Protein AF-A0A2V2RB01-F1 (afdb_monomer_lite)

Structure (mmCIF, N/CA/C/O backbone):
data_AF-A0A2V2RB01-F1
#
_entry.id   AF-A0A2V2RB01-F1
#
loop_
_atom_site.group_PDB
_atom_site.id
_atom_site.type_symbol
_atom_site.label_atom_id
_atom_site.label_alt_id
_atom_site.label_comp_id
_atom_site.label_asym_id
_atom_site.label_entity_id
_atom_site.label_seq_id
_atom_site.pdbx_PDB_ins_code
_atom_site.Cartn_x
_atom_site.Cartn_y
_atom_site.Cartn_z
_atom_site.occupancy
_atom_site.B_iso_or_equiv
_atom_site.auth_seq_id
_atom_site.auth_comp_id
_atom_site.auth_asym_id
_atom_site.auth_atom_id
_atom_site.pdbx_PDB_model_num
ATOM 1 N N . MET A 1 1 ? 71.328 -0.798 -70.599 1.00 38.44 1 MET A N 1
ATOM 2 C CA . MET A 1 1 ? 71.221 0.648 -70.890 1.00 38.44 1 MET A CA 1
ATOM 3 C C . MET A 1 1 ? 69.860 0.944 -71.517 1.00 38.44 1 MET A C 1
ATOM 5 O O . MET A 1 1 ? 69.761 0.993 -72.730 1.00 38.44 1 MET A O 1
ATOM 9 N N . VAL A 1 2 ? 68.801 1.084 -70.711 1.00 37.53 2 VAL A N 1
ATOM 10 C CA . VAL A 1 2 ? 67.453 1.498 -71.175 1.00 37.53 2 VAL A CA 1
ATOM 11 C C . VAL A 1 2 ? 66.860 2.476 -70.148 1.00 37.53 2 VAL A C 1
ATOM 13 O O . VAL A 1 2 ? 65.748 2.309 -69.672 1.00 37.53 2 VAL A O 1
ATOM 16 N N . ILE A 1 3 ? 67.670 3.444 -69.697 1.00 42.31 3 ILE A N 1
ATOM 17 C CA . ILE A 1 3 ? 67.268 4.436 -68.677 1.00 42.31 3 ILE A CA 1
ATOM 18 C C . ILE A 1 3 ? 67.399 5.893 -69.167 1.00 42.31 3 ILE A C 1
ATOM 20 O O . ILE A 1 3 ? 66.893 6.796 -68.518 1.00 42.31 3 ILE A O 1
ATOM 24 N N . LEU A 1 4 ? 67.959 6.171 -70.347 1.00 45.88 4 LEU A N 1
ATOM 25 C CA . LEU A 1 4 ? 68.063 7.545 -70.863 1.00 45.88 4 LEU A CA 1
ATOM 26 C C . LEU A 1 4 ? 67.448 7.640 -72.262 1.00 45.88 4 LEU A C 1
ATOM 28 O O . LEU A 1 4 ? 68.153 7.473 -73.249 1.00 45.88 4 LEU A O 1
ATOM 32 N N . ALA A 1 5 ? 66.139 7.870 -72.364 1.00 46.09 5 ALA A N 1
ATOM 33 C CA . ALA A 1 5 ? 65.540 8.269 -73.646 1.00 46.09 5 ALA A CA 1
ATOM 34 C C . ALA A 1 5 ? 64.261 9.117 -73.548 1.00 46.09 5 ALA A C 1
ATOM 36 O O . ALA A 1 5 ? 63.712 9.471 -74.582 1.00 46.09 5 ALA A O 1
ATOM 37 N N . LEU A 1 6 ? 63.753 9.456 -72.357 1.00 48.12 6 LEU A N 1
ATOM 38 C CA . LEU A 1 6 ? 62.469 10.171 -72.242 1.00 48.12 6 LEU A CA 1
ATOM 39 C C . LEU A 1 6 ? 62.521 11.343 -71.258 1.00 48.12 6 LEU A C 1
ATOM 41 O O . LEU A 1 6 ? 61.549 11.643 -70.574 1.00 48.12 6 LEU A O 1
ATOM 45 N N . ALA A 1 7 ? 63.663 12.022 -71.207 1.00 47.72 7 ALA A N 1
ATOM 46 C CA . ALA A 1 7 ? 63.773 13.354 -70.632 1.00 47.72 7 ALA A CA 1
ATOM 47 C C . ALA A 1 7 ? 64.129 14.317 -71.766 1.00 47.72 7 ALA A C 1
ATOM 49 O O . ALA A 1 7 ? 65.295 14.627 -71.938 1.00 47.72 7 ALA A O 1
ATOM 50 N N . GLU A 1 8 ? 63.133 14.664 -72.587 1.00 49.34 8 GLU A N 1
ATOM 51 C CA . GLU A 1 8 ? 63.041 15.906 -73.379 1.00 49.34 8 GLU A CA 1
ATOM 52 C C . GLU A 1 8 ? 61.780 15.856 -74.266 1.00 49.34 8 GLU A C 1
ATOM 54 O O . GLU A 1 8 ? 61.832 15.863 -75.491 1.00 49.34 8 GLU A O 1
ATOM 59 N N . SER A 1 9 ? 60.594 15.796 -73.652 1.00 45.91 9 SER A N 1
ATOM 60 C CA . SER A 1 9 ? 59.396 16.304 -74.325 1.00 45.91 9 SER A CA 1
ATOM 61 C C . SER A 1 9 ? 59.301 17.785 -73.987 1.00 45.91 9 SER A C 1
ATOM 63 O O . SER A 1 9 ? 58.790 18.168 -72.931 1.00 45.91 9 SER A O 1
ATOM 65 N N . SER A 1 10 ? 59.881 18.598 -74.867 1.00 43.78 10 SER A N 1
ATOM 66 C CA . SER A 1 10 ? 59.657 20.035 -74.942 1.00 43.78 10 SER A CA 1
ATOM 67 C C . SER A 1 10 ? 58.170 20.325 -74.742 1.00 43.78 10 SER A C 1
ATOM 69 O O . SER A 1 10 ? 57.308 19.717 -75.377 1.00 43.78 10 SER A O 1
ATOM 71 N N . ILE A 1 11 ? 57.860 21.224 -73.808 1.00 61.25 11 ILE A N 1
ATOM 72 C CA . ILE A 1 11 ? 56.493 21.678 -73.553 1.00 61.25 11 ILE A CA 1
ATOM 73 C C . ILE A 1 11 ? 56.053 22.466 -74.790 1.00 61.25 11 ILE A C 1
ATOM 75 O O . ILE A 1 11 ? 56.275 23.669 -74.912 1.00 61.25 11 ILE A O 1
ATOM 79 N N . GLN A 1 12 ? 55.485 21.747 -75.751 1.00 54.12 12 GLN A N 1
ATOM 80 C CA . GLN A 1 12 ? 54.857 22.290 -76.938 1.00 54.12 12 GLN A CA 1
ATOM 81 C C . GLN A 1 12 ? 53.440 22.711 -76.550 1.00 54.12 12 GLN A C 1
ATOM 83 O O . GLN A 1 12 ? 52.511 21.910 -76.509 1.00 54.12 12 GLN A O 1
ATOM 88 N N . LEU A 1 13 ? 53.293 23.999 -76.229 1.00 54.94 13 LEU A N 1
ATOM 89 C CA . LEU A 1 13 ? 52.012 24.686 -76.042 1.00 54.94 13 LEU A CA 1
ATOM 90 C C . LEU A 1 13 ? 51.319 24.905 -77.408 1.00 54.94 13 LEU A C 1
ATOM 92 O O . LEU A 1 13 ? 50.986 26.027 -77.780 1.00 54.94 13 LEU A O 1
ATOM 96 N N . VAL A 1 14 ? 51.146 23.843 -78.198 1.00 57.78 14 VAL A N 1
ATOM 97 C CA . VAL A 1 14 ? 50.373 23.890 -79.446 1.00 57.78 14 VAL A CA 1
ATOM 98 C C . VAL A 1 14 ? 49.025 23.228 -79.166 1.00 57.78 14 VAL A C 1
ATOM 100 O O . VAL A 1 14 ? 49.008 22.101 -78.663 1.00 57.78 14 VAL A O 1
ATOM 103 N N . PRO A 1 15 ? 47.889 23.903 -79.414 1.00 60.50 15 PRO A N 1
ATOM 104 C CA . PRO A 1 15 ? 46.581 23.315 -79.184 1.00 60.50 15 PRO A CA 1
ATOM 105 C C . PRO A 1 15 ? 46.269 22.295 -80.286 1.00 60.50 15 PRO A C 1
ATOM 107 O O . PRO A 1 15 ? 45.535 22.583 -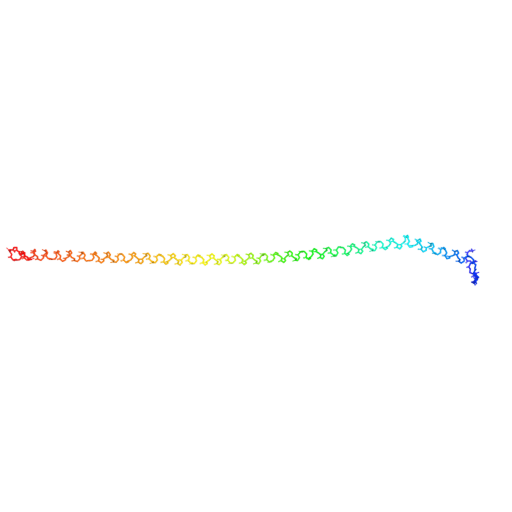81.225 1.00 60.50 15 PRO A O 1
ATOM 110 N N . ASP A 1 16 ? 46.846 21.100 -80.166 1.00 69.69 16 ASP A N 1
ATOM 111 C CA . ASP A 1 16 ? 46.530 19.943 -81.001 1.00 69.69 16 ASP A CA 1
ATOM 112 C C . ASP A 1 16 ? 45.335 19.166 -80.432 1.00 69.69 16 ASP A C 1
ATOM 114 O O . ASP A 1 16 ? 45.106 19.117 -79.219 1.00 69.69 16 ASP A O 1
ATOM 118 N N . GLY A 1 17 ? 44.573 18.502 -81.310 1.00 72.12 17 GLY A N 1
ATOM 119 C CA . GLY A 1 17 ? 43.388 17.700 -80.955 1.00 72.12 17 GLY A CA 1
ATOM 120 C C . GLY A 1 17 ? 43.656 16.561 -79.956 1.00 72.12 17 GLY A C 1
ATOM 121 O O . GLY A 1 17 ? 42.723 15.988 -79.391 1.00 72.12 17 GLY A O 1
ATOM 122 N N . THR A 1 18 ? 44.926 16.274 -79.672 1.00 78.88 18 THR A N 1
ATOM 123 C CA . THR A 1 18 ? 45.373 15.414 -78.574 1.00 78.88 18 THR A CA 1
ATOM 124 C C . THR A 1 18 ? 44.973 15.958 -77.204 1.00 78.88 18 THR A C 1
ATOM 126 O O . THR A 1 18 ? 44.668 15.152 -76.331 1.00 78.88 18 THR A O 1
ATOM 129 N N . LEU A 1 19 ? 44.893 17.277 -76.989 1.00 81.50 19 LEU A N 1
ATOM 130 C CA . LEU A 1 19 ? 44.379 17.853 -75.735 1.00 81.50 19 LEU A CA 1
ATOM 131 C C . LEU A 1 19 ? 42.930 17.436 -75.478 1.00 81.50 19 LEU A C 1
ATOM 133 O O . LEU A 1 19 ? 42.582 17.068 -74.358 1.00 81.50 19 LEU A O 1
ATOM 137 N N . LEU A 1 20 ? 42.103 17.437 -76.525 1.00 83.56 20 LEU A N 1
ATOM 138 C CA . LEU A 1 20 ? 40.706 17.024 -76.437 1.00 83.56 20 LEU A CA 1
ATOM 139 C C . LEU A 1 20 ? 40.602 15.522 -76.126 1.00 83.56 20 LEU A C 1
ATOM 141 O O . LEU A 1 20 ? 39.818 15.128 -75.265 1.00 83.56 20 LEU A O 1
ATOM 145 N N . LEU A 1 21 ? 41.464 14.697 -76.733 1.00 85.56 21 LEU A N 1
ATOM 146 C CA . LEU A 1 21 ? 41.585 13.272 -76.407 1.00 85.56 21 LEU A CA 1
ATOM 147 C C . LEU A 1 21 ? 42.016 13.036 -74.947 1.00 85.56 21 LEU A C 1
ATOM 149 O O . LEU A 1 21 ? 41.418 12.204 -74.266 1.00 85.56 21 LEU A O 1
ATOM 153 N N . HIS A 1 22 ? 43.006 13.779 -74.441 1.00 87.88 22 HIS A N 1
ATOM 154 C CA . HIS A 1 22 ? 43.427 13.695 -73.038 1.00 87.88 22 HIS A CA 1
ATOM 155 C C . HIS A 1 22 ? 42.299 14.114 -72.089 1.00 87.88 22 HIS A C 1
ATOM 157 O O . HIS A 1 22 ? 42.089 13.464 -71.067 1.00 87.88 22 HIS A O 1
ATOM 163 N N . PHE A 1 23 ? 41.528 15.147 -72.435 1.00 89.75 23 PHE A N 1
ATOM 164 C CA . PHE A 1 23 ? 40.385 15.592 -71.636 1.00 89.75 23 PHE A CA 1
ATOM 165 C C . PHE A 1 23 ? 39.300 14.515 -71.542 1.00 89.75 23 PHE A C 1
ATOM 167 O O . PHE A 1 23 ? 38.796 14.229 -70.456 1.00 89.75 23 PHE A O 1
ATOM 174 N N . VAL A 1 24 ? 38.982 13.870 -72.669 1.00 93.12 24 VAL A N 1
ATOM 175 C CA . VAL A 1 24 ? 38.039 12.745 -72.712 1.00 93.12 24 VAL A CA 1
ATOM 176 C C . VAL A 1 24 ? 38.565 11.569 -71.889 1.00 93.12 24 VAL A C 1
ATOM 178 O O . VAL A 1 24 ? 37.812 10.998 -71.104 1.00 93.12 24 VAL A O 1
ATOM 181 N N . LEU A 1 25 ? 39.853 11.235 -71.998 1.00 91.25 25 LEU A N 1
ATOM 182 C CA . LEU A 1 25 ? 40.469 10.159 -71.217 1.00 91.25 25 LEU A CA 1
ATOM 183 C C . LEU A 1 25 ? 40.400 10.431 -69.706 1.00 91.25 25 LEU A C 1
ATOM 185 O O . LEU A 1 25 ? 40.028 9.543 -68.939 1.00 91.25 25 LEU A O 1
ATOM 189 N N . VAL A 1 26 ? 40.713 11.656 -69.275 1.00 93.50 26 VAL A N 1
ATOM 190 C CA . VAL A 1 26 ? 40.600 12.068 -67.868 1.00 93.50 26 VAL A CA 1
ATOM 191 C C . VAL A 1 26 ? 39.148 11.993 -67.403 1.00 93.50 26 VAL A C 1
ATOM 193 O O . VAL A 1 26 ? 38.890 11.457 -66.329 1.00 93.50 26 VAL A O 1
ATOM 196 N N . LEU A 1 27 ? 38.191 12.458 -68.211 1.00 94.81 27 LEU A N 1
ATOM 197 C CA . LEU A 1 27 ? 36.769 12.389 -67.872 1.00 94.81 27 LEU A CA 1
ATOM 198 C C . LEU A 1 27 ? 36.302 10.938 -67.697 1.00 94.81 27 LEU A C 1
ATOM 200 O O . LEU A 1 27 ? 35.655 10.615 -66.701 1.00 94.81 27 LEU A O 1
ATOM 204 N N . VAL A 1 28 ? 36.677 10.048 -68.621 1.00 94.94 28 VAL A N 1
ATOM 205 C CA . VAL A 1 28 ? 36.386 8.611 -68.522 1.00 94.94 28 VAL A CA 1
ATOM 206 C C . VAL A 1 28 ? 37.016 8.026 -67.259 1.00 94.94 28 VAL A C 1
ATOM 208 O O . VAL A 1 28 ? 36.339 7.318 -66.517 1.00 94.94 28 VAL A O 1
ATOM 211 N N . MET A 1 29 ? 38.271 8.362 -66.954 1.00 94.00 29 MET A N 1
ATOM 212 C CA . MET A 1 29 ? 38.944 7.886 -65.746 1.00 94.00 29 MET A CA 1
ATOM 213 C C . MET A 1 29 ? 38.257 8.372 -64.464 1.00 94.00 29 MET A C 1
ATOM 215 O O . MET A 1 29 ? 38.058 7.579 -63.547 1.00 94.00 29 MET A O 1
ATOM 219 N N . VAL A 1 30 ? 37.826 9.635 -64.406 1.00 93.06 30 VAL A N 1
ATOM 220 C CA . VAL A 1 30 ? 37.058 10.176 -63.273 1.00 93.06 30 VAL A CA 1
ATOM 221 C C . VAL A 1 30 ? 35.739 9.424 -63.102 1.00 93.06 30 VAL A C 1
ATOM 223 O O . VAL A 1 30 ? 35.396 9.048 -61.983 1.00 93.06 30 VAL A O 1
ATOM 226 N N . VAL A 1 31 ? 35.017 9.143 -64.191 1.00 93.31 31 VAL A N 1
ATOM 227 C CA . VAL A 1 31 ? 33.760 8.377 -64.144 1.00 93.31 31 VAL A CA 1
ATOM 228 C C . VAL A 1 31 ? 33.998 6.941 -63.668 1.00 93.31 31 VAL A C 1
ATOM 230 O O . VAL A 1 31 ? 33.253 6.439 -62.820 1.00 93.31 31 VAL A O 1
ATOM 233 N N . VAL A 1 32 ? 35.053 6.286 -64.156 1.00 94.19 32 VAL A N 1
ATOM 234 C CA . VAL A 1 32 ? 35.432 4.930 -63.734 1.00 94.19 32 VAL A CA 1
ATOM 235 C C . VAL A 1 32 ? 35.803 4.911 -62.251 1.00 94.19 32 VAL A C 1
ATOM 237 O O . VAL A 1 32 ? 35.259 4.108 -61.503 1.00 94.19 32 VAL A O 1
ATOM 240 N N . VAL A 1 33 ? 36.650 5.826 -61.776 1.00 92.50 33 VAL A N 1
ATOM 241 C CA . VAL A 1 33 ? 37.031 5.897 -60.354 1.00 92.50 33 VAL A CA 1
ATOM 242 C C . VAL A 1 33 ? 35.830 6.233 -59.468 1.00 92.50 33 VAL A C 1
ATOM 244 O O . VAL A 1 33 ? 35.651 5.630 -58.409 1.00 92.50 33 VAL A O 1
ATOM 247 N N . ASN A 1 34 ? 34.970 7.156 -59.895 1.00 91.44 34 ASN A N 1
ATOM 248 C CA . ASN A 1 34 ? 33.782 7.523 -59.135 1.00 91.44 34 ASN A CA 1
ATOM 249 C C . ASN A 1 34 ? 32.807 6.343 -58.986 1.00 91.44 34 ASN A C 1
ATOM 251 O O . ASN A 1 34 ? 32.296 6.094 -57.893 1.00 91.44 34 ASN A O 1
ATOM 255 N N . SER A 1 35 ? 32.585 5.590 -60.066 1.00 88.81 35 SER A N 1
ATOM 256 C CA . SER A 1 35 ? 31.678 4.436 -60.061 1.00 88.81 35 SER A CA 1
ATOM 257 C C . SER A 1 35 ? 32.264 3.205 -59.360 1.00 88.81 35 SER A C 1
ATOM 259 O O . SER A 1 35 ? 31.546 2.541 -58.614 1.00 88.81 35 SER A O 1
ATOM 261 N N . VAL A 1 36 ? 33.555 2.916 -59.548 1.00 92.44 36 VAL A N 1
ATOM 262 C CA . VAL A 1 36 ? 34.210 1.708 -59.018 1.00 92.44 36 VAL A CA 1
ATOM 263 C C . VAL A 1 36 ? 34.687 1.883 -57.576 1.00 92.44 36 VAL A C 1
ATOM 265 O O . VAL A 1 36 ? 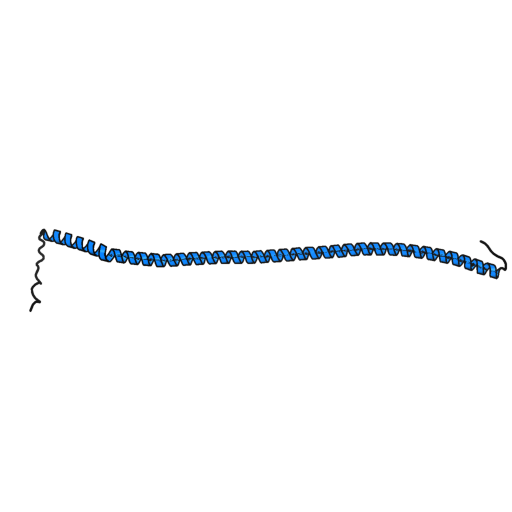34.656 0.920 -56.814 1.00 92.44 36 VAL A O 1
ATOM 268 N N . LEU A 1 37 ? 35.115 3.085 -57.172 1.00 91.25 37 LEU A N 1
ATOM 269 C CA . LEU A 1 37 ? 35.753 3.304 -55.869 1.00 91.25 37 LEU A CA 1
ATOM 270 C C . LEU A 1 37 ? 34.919 4.188 -54.934 1.00 91.25 37 LEU A C 1
ATOM 272 O O . LEU A 1 37 ? 34.590 3.766 -53.825 1.00 91.25 37 LEU A O 1
ATOM 276 N N . LEU A 1 38 ? 34.544 5.396 -55.369 1.00 90.62 38 LEU A N 1
ATOM 277 C CA . LEU A 1 38 ? 33.884 6.372 -54.486 1.00 90.62 38 LEU A CA 1
ATOM 278 C C . LEU A 1 38 ? 32.464 5.942 -54.093 1.00 90.62 38 LEU A C 1
ATOM 280 O O . LEU A 1 38 ? 32.087 6.050 -52.925 1.00 90.62 38 LEU A O 1
ATOM 284 N N . GLY A 1 39 ? 31.693 5.402 -55.040 1.00 90.19 39 GLY A N 1
ATOM 285 C CA . GLY A 1 39 ? 30.349 4.879 -54.783 1.00 90.19 39 GLY A CA 1
ATOM 286 C C . GLY A 1 39 ? 30.324 3.779 -53.709 1.00 90.19 39 GLY A C 1
ATOM 287 O O . GLY A 1 39 ? 29.627 3.936 -52.699 1.00 90.19 39 GLY A O 1
ATOM 288 N N . PRO A 1 40 ? 31.092 2.681 -53.869 1.00 89.88 40 PRO A N 1
ATOM 289 C CA . PRO A 1 40 ? 31.149 1.608 -52.876 1.00 89.88 40 PRO A CA 1
ATOM 290 C C . PRO A 1 40 ? 31.650 2.062 -51.502 1.00 89.88 40 PRO A C 1
ATOM 292 O O . PRO A 1 40 ? 31.073 1.663 -50.490 1.00 89.88 40 PRO A O 1
ATOM 295 N N . ILE A 1 41 ? 32.665 2.932 -51.447 1.00 91.44 41 ILE A N 1
ATOM 296 C CA . ILE A 1 41 ? 33.187 3.472 -50.182 1.00 91.44 41 ILE A CA 1
ATOM 297 C C . ILE A 1 41 ? 32.103 4.271 -49.454 1.00 91.44 41 ILE A C 1
ATOM 299 O O . ILE A 1 41 ? 31.802 3.974 -48.298 1.00 91.44 41 ILE A O 1
ATOM 303 N N . ASN A 1 42 ? 31.444 5.214 -50.132 1.00 90.25 42 ASN A N 1
ATOM 304 C CA . ASN A 1 42 ? 30.377 6.009 -49.522 1.00 90.25 42 ASN A CA 1
ATOM 305 C C . ASN A 1 42 ? 29.212 5.142 -49.035 1.00 90.25 42 ASN A C 1
ATOM 307 O O . ASN A 1 42 ? 28.660 5.400 -47.967 1.00 90.25 42 ASN A O 1
ATOM 311 N N . ARG A 1 43 ? 28.870 4.075 -49.768 1.00 90.69 43 ARG A N 1
ATOM 312 C CA . ARG A 1 43 ? 27.840 3.120 -49.341 1.00 90.69 43 ARG A CA 1
ATOM 313 C C . ARG A 1 43 ? 28.229 2.392 -48.052 1.00 90.69 43 ARG A C 1
ATOM 315 O O . ARG A 1 43 ? 27.383 2.236 -47.177 1.00 90.69 43 ARG A O 1
ATOM 322 N N . ILE A 1 44 ? 29.487 1.973 -47.909 1.00 89.94 44 ILE A N 1
ATOM 323 C CA . ILE A 1 44 ? 29.981 1.316 -46.688 1.00 89.94 44 ILE A CA 1
ATOM 324 C C . ILE A 1 44 ? 30.005 2.298 -45.511 1.00 89.94 44 ILE A C 1
ATOM 326 O O . ILE A 1 44 ? 29.594 1.927 -44.412 1.00 89.94 44 ILE A O 1
ATOM 330 N N . LEU A 1 45 ? 30.445 3.544 -45.720 1.00 88.44 45 LEU A N 1
ATOM 331 C CA . LEU A 1 45 ? 30.400 4.567 -44.670 1.00 88.44 45 LEU A CA 1
ATOM 332 C C . LEU A 1 45 ? 28.961 4.870 -44.238 1.00 88.44 45 LEU A C 1
ATOM 334 O O . LEU A 1 45 ? 28.698 4.906 -43.040 1.00 88.44 45 LEU A O 1
ATOM 338 N N . ALA A 1 46 ? 28.029 5.018 -45.184 1.00 89.44 46 ALA A N 1
ATOM 339 C CA . ALA A 1 46 ? 26.617 5.247 -44.884 1.00 89.44 46 ALA A CA 1
ATOM 340 C C . ALA A 1 46 ? 25.985 4.066 -44.132 1.00 89.44 46 ALA A C 1
ATOM 342 O O . ALA A 1 46 ? 25.235 4.270 -43.181 1.00 89.44 46 ALA A O 1
ATOM 343 N N . GLU A 1 47 ? 26.315 2.828 -44.508 1.00 88.50 47 GLU A N 1
ATOM 344 C CA . GLU A 1 47 ? 25.838 1.630 -43.812 1.00 88.50 47 GLU A CA 1
ATOM 345 C C . GLU A 1 47 ? 26.406 1.539 -42.387 1.00 88.50 47 GLU A C 1
ATOM 347 O O . GLU A 1 47 ? 25.674 1.224 -41.450 1.00 88.50 47 GLU A O 1
ATOM 352 N N . ARG A 1 48 ? 27.694 1.857 -42.193 1.00 85.88 48 ARG A N 1
ATOM 353 C CA . ARG A 1 48 ? 28.312 1.912 -40.859 1.00 85.88 48 ARG A CA 1
ATOM 354 C C . ARG A 1 48 ? 27.675 2.993 -39.994 1.00 85.88 48 ARG A C 1
ATOM 356 O O . ARG A 1 48 ? 27.300 2.701 -38.865 1.00 85.88 48 ARG A O 1
ATOM 363 N N . ASP A 1 49 ? 27.513 4.199 -40.529 1.00 86.25 49 ASP A N 1
ATOM 364 C CA . ASP A 1 49 ? 26.886 5.316 -39.820 1.00 86.25 49 ASP A CA 1
ATOM 365 C C . ASP A 1 49 ? 25.434 4.988 -39.447 1.00 86.25 49 ASP A C 1
ATOM 367 O O . ASP A 1 49 ? 25.029 5.170 -38.301 1.00 86.25 49 ASP A O 1
ATOM 371 N N . ARG A 1 50 ? 24.674 4.383 -40.370 1.00 86.62 50 ARG A N 1
ATOM 372 C CA . ARG A 1 50 ? 23.310 3.904 -40.120 1.00 86.62 50 ARG A CA 1
ATOM 373 C C . ARG A 1 50 ? 23.261 2.832 -39.033 1.00 86.62 50 ARG A C 1
ATOM 375 O O . ARG A 1 50 ? 22.381 2.897 -38.181 1.00 86.62 50 ARG A O 1
ATOM 382 N N . ARG A 1 51 ? 24.174 1.855 -39.036 1.00 83.31 51 ARG A N 1
ATOM 383 C CA . ARG A 1 51 ? 24.229 0.813 -37.995 1.00 83.31 51 ARG A CA 1
ATOM 384 C C . ARG A 1 51 ? 24.582 1.403 -36.636 1.00 83.31 51 ARG A C 1
ATOM 386 O O . ARG A 1 51 ? 23.897 1.115 -35.665 1.00 83.31 51 ARG A O 1
ATOM 393 N N . THR A 1 52 ? 25.596 2.262 -36.565 1.00 84.56 52 THR A N 1
ATOM 394 C CA . THR A 1 52 ? 26.026 2.878 -35.304 1.00 84.56 52 THR A CA 1
ATOM 395 C C . THR A 1 52 ? 24.960 3.815 -34.739 1.00 84.56 52 THR A C 1
ATOM 397 O O . THR A 1 52 ? 24.606 3.690 -33.568 1.00 84.56 52 THR A O 1
ATOM 400 N N . LYS A 1 53 ? 24.399 4.712 -35.560 1.00 85.62 53 LYS A N 1
ATOM 401 C CA . LYS A 1 53 ? 23.320 5.617 -35.134 1.00 85.62 53 LYS A CA 1
ATOM 402 C C . LYS A 1 53 ? 22.030 4.866 -34.818 1.00 85.62 53 LYS A C 1
ATOM 404 O O . LYS A 1 53 ? 21.353 5.219 -33.860 1.00 85.62 53 LYS A O 1
ATOM 409 N N . GLY A 1 54 ? 21.710 3.823 -35.586 1.00 84.81 54 GLY A N 1
ATOM 410 C CA . GLY A 1 54 ? 20.551 2.965 -35.347 1.00 84.81 54 GLY A CA 1
ATOM 411 C C . GLY A 1 54 ? 20.635 2.262 -33.996 1.00 84.81 54 GLY A C 1
ATOM 412 O O . GLY A 1 54 ? 19.720 2.395 -33.193 1.00 84.81 54 GLY A O 1
ATOM 413 N N . SER A 1 55 ? 21.762 1.606 -33.701 1.00 82.38 55 SER A N 1
ATOM 414 C CA . SER A 1 55 ? 21.975 0.946 -32.408 1.00 82.38 55 SER A CA 1
ATOM 415 C C . SER A 1 55 ? 21.993 1.927 -31.237 1.00 82.38 55 SER A C 1
ATOM 417 O O . SER A 1 55 ? 21.481 1.600 -30.170 1.00 82.38 55 SER A O 1
ATOM 419 N N . LEU A 1 56 ? 22.545 3.132 -31.420 1.00 89.25 56 LEU A N 1
ATOM 420 C CA . LEU A 1 56 ? 22.512 4.162 -30.382 1.00 89.25 56 LEU A CA 1
ATOM 421 C C . LEU A 1 56 ? 21.080 4.645 -30.115 1.00 89.25 56 LEU A C 1
ATOM 423 O O . LEU A 1 56 ? 20.665 4.703 -28.963 1.00 89.25 56 LEU A O 1
ATOM 427 N N . SER A 1 57 ? 20.308 4.928 -31.168 1.00 90.50 57 SER A N 1
ATOM 428 C CA . SER A 1 57 ? 18.912 5.355 -31.033 1.00 90.50 57 SER A CA 1
ATOM 429 C C . SER A 1 57 ? 18.038 4.269 -30.401 1.00 90.50 57 SER A C 1
ATOM 431 O O . SER A 1 57 ? 17.219 4.565 -29.534 1.00 90.50 57 SER A O 1
ATOM 433 N N . GLU A 1 58 ? 18.235 3.006 -30.780 1.00 89.81 58 GLU A N 1
ATOM 434 C CA . GLU A 1 58 ? 17.531 1.870 -30.182 1.00 89.81 58 GLU A CA 1
ATOM 435 C C . GLU A 1 58 ? 17.882 1.714 -28.695 1.00 89.81 58 GLU A C 1
ATOM 437 O O . GLU A 1 58 ? 16.990 1.546 -27.862 1.00 89.81 58 GLU A O 1
ATOM 442 N N . ALA A 1 59 ? 19.161 1.860 -28.332 1.00 90.88 59 ALA A N 1
ATOM 443 C CA . ALA A 1 59 ? 19.594 1.843 -26.937 1.00 90.88 59 ALA A CA 1
ATOM 444 C C . ALA A 1 59 ? 18.974 2.996 -26.128 1.00 90.88 59 ALA A C 1
ATOM 446 O O . ALA A 1 59 ? 18.487 2.775 -25.019 1.00 90.88 59 ALA A O 1
ATOM 447 N N . GLU A 1 60 ? 18.930 4.210 -26.679 1.00 93.81 60 GLU A N 1
ATOM 448 C CA . GLU A 1 60 ? 18.290 5.363 -26.038 1.00 93.81 60 GLU A CA 1
ATOM 449 C C . GLU A 1 60 ? 16.786 5.144 -25.831 1.00 93.81 60 GLU A C 1
ATOM 451 O O . GLU A 1 60 ? 16.272 5.404 -24.739 1.00 93.81 60 GLU A O 1
ATOM 456 N N . GLN A 1 61 ? 16.081 4.613 -26.834 1.00 94.44 61 GLN A N 1
ATOM 457 C CA . GLN A 1 61 ? 14.657 4.278 -26.730 1.00 94.44 61 GLN A CA 1
ATOM 458 C C . GLN A 1 61 ? 14.402 3.188 -25.686 1.00 94.44 61 GLN A C 1
ATOM 460 O O . GLN A 1 61 ? 13.455 3.291 -24.897 1.00 94.44 61 GLN A O 1
ATOM 465 N N . LEU A 1 62 ? 15.260 2.167 -25.630 1.00 94.31 62 LEU A N 1
ATOM 466 C CA . LEU A 1 62 ? 15.162 1.098 -24.642 1.00 94.31 62 LEU A CA 1
ATOM 467 C C . LEU A 1 62 ? 15.398 1.636 -23.225 1.00 94.31 62 LEU A C 1
ATOM 469 O O . LEU A 1 62 ? 14.628 1.336 -22.313 1.00 94.31 62 LEU A O 1
ATOM 473 N N . MET A 1 63 ? 16.405 2.495 -23.040 1.00 94.69 63 MET A N 1
ATOM 474 C CA . MET A 1 63 ? 16.662 3.162 -21.760 1.00 94.69 63 MET A CA 1
ATOM 475 C C . MET A 1 63 ? 15.512 4.087 -21.351 1.00 94.69 63 MET A C 1
ATOM 477 O O . MET A 1 63 ? 15.139 4.112 -20.178 1.00 94.69 63 MET A O 1
ATOM 481 N N . ALA A 1 64 ? 14.933 4.841 -22.289 1.00 96.50 64 ALA A N 1
ATOM 482 C CA . ALA A 1 64 ? 13.776 5.691 -22.023 1.00 96.50 64 ALA A CA 1
ATOM 483 C C . ALA A 1 64 ? 12.562 4.859 -21.583 1.00 96.50 64 ALA A C 1
ATOM 485 O O . ALA A 1 64 ? 11.942 5.174 -20.566 1.00 96.50 64 ALA A O 1
ATOM 486 N N . SER A 1 65 ? 12.290 3.754 -22.280 1.00 94.81 65 SER A N 1
ATOM 487 C CA . SER A 1 65 ? 11.199 2.825 -21.963 1.00 94.81 65 SER A CA 1
ATOM 488 C C . SER A 1 65 ? 11.399 2.150 -20.604 1.00 94.81 65 SER A C 1
ATOM 490 O O . SER A 1 65 ? 10.470 2.081 -19.801 1.00 94.81 65 SER A O 1
ATOM 492 N N . ALA A 1 66 ? 12.626 1.724 -20.294 1.00 94.94 66 ALA A N 1
ATOM 493 C CA . ALA A 1 66 ? 12.970 1.158 -18.992 1.00 94.94 66 ALA A CA 1
ATOM 494 C C . ALA A 1 66 ? 12.781 2.179 -17.857 1.00 94.94 66 ALA A C 1
ATOM 496 O O . ALA A 1 66 ? 12.224 1.847 -16.812 1.00 94.94 66 ALA A O 1
ATOM 497 N N . ARG A 1 67 ? 13.177 3.444 -18.064 1.00 95.88 67 ARG A N 1
ATOM 498 C CA . ARG A 1 67 ? 12.935 4.525 -17.091 1.00 95.88 67 ARG A CA 1
ATOM 499 C C . ARG A 1 67 ? 11.444 4.801 -16.907 1.00 95.88 67 ARG A C 1
ATOM 501 O O . ARG A 1 67 ? 11.011 5.002 -15.777 1.00 95.88 67 ARG A O 1
ATOM 508 N N . GLU A 1 68 ? 10.663 4.810 -17.984 1.00 96.44 68 GLU A N 1
ATOM 509 C CA . GLU A 1 68 ? 9.204 4.977 -17.931 1.00 96.44 68 GLU A CA 1
ATOM 510 C C . GLU A 1 68 ? 8.550 3.856 -17.112 1.00 96.44 68 GLU A C 1
ATOM 512 O O . GLU A 1 68 ? 7.762 4.127 -16.203 1.00 96.44 68 GLU A O 1
ATOM 517 N N . MET A 1 69 ? 8.942 2.609 -17.381 1.00 95.62 69 MET A N 1
ATOM 518 C CA . MET A 1 69 ? 8.464 1.428 -16.665 1.00 95.62 69 MET A CA 1
ATOM 519 C C . MET A 1 69 ? 8.857 1.460 -15.187 1.00 95.62 69 MET A C 1
ATOM 521 O O . MET A 1 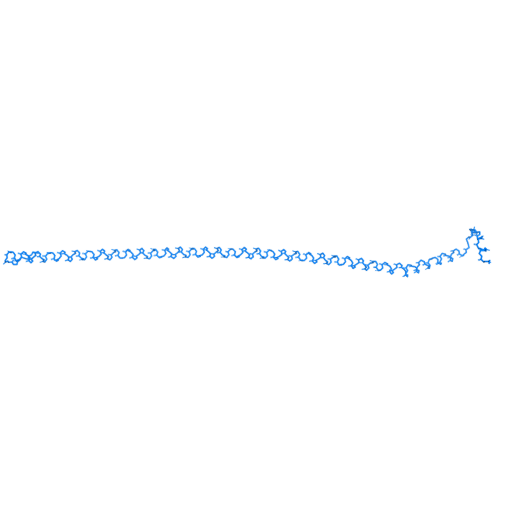69 ? 8.026 1.203 -14.322 1.00 95.62 69 MET A O 1
ATOM 525 N N . MET A 1 70 ? 10.092 1.850 -14.867 1.00 95.88 70 MET A N 1
ATOM 526 C CA . MET A 1 70 ? 10.523 1.961 -13.475 1.00 95.88 70 MET A CA 1
ATOM 527 C C . MET A 1 70 ? 9.746 3.054 -12.731 1.00 95.88 70 MET A C 1
ATOM 529 O O . MET A 1 70 ? 9.287 2.837 -11.612 1.00 95.88 70 MET A O 1
ATOM 533 N N . ARG A 1 71 ? 9.496 4.202 -13.378 1.00 96.62 71 ARG A N 1
ATOM 534 C CA . ARG A 1 71 ? 8.648 5.264 -12.816 1.00 96.62 71 ARG A CA 1
ATOM 535 C C . ARG A 1 71 ? 7.220 4.789 -12.566 1.00 96.62 71 ARG A C 1
ATOM 537 O O . ARG A 1 71 ? 6.647 5.138 -11.534 1.00 96.62 71 ARG A O 1
ATOM 544 N N . SER A 1 72 ? 6.620 4.039 -13.492 1.00 95.81 72 SER A N 1
ATOM 545 C CA . SER A 1 72 ? 5.256 3.530 -13.316 1.00 95.81 72 SER A CA 1
ATOM 546 C C . SER A 1 72 ? 5.182 2.492 -12.197 1.00 95.81 72 SER A C 1
ATOM 548 O O . SER A 1 72 ? 4.279 2.570 -11.367 1.00 95.81 72 SER A O 1
ATOM 550 N N . TRP A 1 73 ? 6.171 1.604 -12.103 1.00 95.19 73 TRP A N 1
ATOM 551 C CA . TRP A 1 73 ? 6.290 0.621 -11.028 1.00 95.19 73 TRP A CA 1
ATOM 552 C C . TRP A 1 73 ? 6.450 1.274 -9.661 1.00 95.19 73 TRP A C 1
ATOM 554 O O . TRP A 1 73 ? 5.730 0.937 -8.724 1.00 95.19 73 TRP A O 1
ATOM 564 N N . GLU A 1 74 ? 7.344 2.253 -9.538 1.00 96.62 74 GLU A N 1
ATOM 565 C CA . GLU A 1 74 ? 7.511 2.996 -8.294 1.00 96.62 74 GLU A CA 1
ATOM 566 C C . GLU A 1 74 ? 6.240 3.746 -7.884 1.00 96.62 74 GLU A C 1
ATOM 568 O O . GLU A 1 74 ? 5.905 3.791 -6.698 1.00 96.62 74 GLU A O 1
ATOM 573 N N . ARG A 1 75 ? 5.522 4.343 -8.849 1.00 96.81 75 ARG A N 1
ATOM 574 C CA . ARG A 1 75 ? 4.221 4.977 -8.590 1.00 96.81 75 ARG A CA 1
ATOM 575 C C . ARG A 1 75 ? 3.217 3.952 -8.071 1.00 96.81 75 ARG A C 1
ATOM 577 O O . ARG A 1 75 ? 2.655 4.185 -7.005 1.00 96.81 75 ARG A O 1
ATOM 584 N N . GLY A 1 76 ? 3.069 2.817 -8.754 1.00 96.62 76 GLY A N 1
ATOM 585 C CA . GLY A 1 76 ? 2.156 1.750 -8.344 1.00 96.62 76 GLY A CA 1
ATOM 586 C C . GLY A 1 76 ? 2.486 1.194 -6.959 1.00 96.62 76 GLY A C 1
ATOM 587 O O . GLY A 1 76 ? 1.592 1.002 -6.142 1.00 96.62 76 GLY A O 1
ATOM 588 N N . LEU A 1 77 ? 3.771 1.021 -6.632 1.00 97.12 77 LEU A N 1
ATOM 589 C CA . LEU A 1 77 ? 4.188 0.567 -5.305 1.00 97.12 77 LEU A CA 1
ATOM 590 C C . LEU A 1 77 ? 3.864 1.596 -4.212 1.00 97.12 77 LEU A C 1
ATOM 592 O O . LEU A 1 77 ? 3.425 1.223 -3.123 1.00 97.12 77 LEU A O 1
ATOM 596 N N . ARG A 1 78 ? 4.084 2.891 -4.475 1.00 97.06 78 ARG A N 1
ATOM 597 C CA . ARG A 1 78 ? 3.721 3.959 -3.530 1.00 97.06 78 ARG A CA 1
ATOM 598 C C . ARG A 1 78 ? 2.211 4.032 -3.320 1.00 97.06 78 ARG A C 1
ATOM 600 O O . ARG A 1 78 ? 1.776 4.181 -2.182 1.00 97.06 78 ARG A O 1
ATOM 607 N N . GLU A 1 79 ? 1.436 3.907 -4.389 1.00 97.06 79 GLU A N 1
ATOM 608 C CA . GLU A 1 79 ? -0.025 3.925 -4.344 1.00 97.06 79 GLU A CA 1
ATOM 609 C C . GLU A 1 79 ? -0.575 2.720 -3.577 1.00 97.06 79 GLU A C 1
ATOM 611 O O . GLU A 1 79 ? -1.289 2.908 -2.598 1.00 97.06 79 GLU A O 1
ATOM 616 N N . ALA A 1 80 ? -0.113 1.506 -3.891 1.00 96.38 80 ALA A N 1
ATOM 617 C CA . ALA A 1 80 ? -0.493 0.292 -3.171 1.00 96.38 80 ALA A CA 1
ATOM 618 C C . ALA A 1 80 ? -0.162 0.365 -1.670 1.00 96.38 80 ALA A C 1
ATOM 620 O O . ALA A 1 80 ? -0.957 -0.060 -0.833 1.00 96.38 80 ALA A O 1
ATOM 621 N N . ARG A 1 81 ? 0.993 0.942 -1.302 1.00 96.88 81 ARG A N 1
ATOM 622 C CA . ARG A 1 81 ? 1.337 1.185 0.109 1.00 96.88 81 ARG A CA 1
ATOM 623 C C . ARG A 1 81 ? 0.378 2.173 0.761 1.00 96.88 81 ARG A C 1
ATOM 625 O O . ARG A 1 81 ? -0.102 1.907 1.857 1.00 96.88 81 ARG A O 1
ATOM 632 N N . ASN A 1 82 ? 0.104 3.298 0.104 1.00 97.62 82 ASN A N 1
ATOM 633 C CA . ASN A 1 82 ? -0.807 4.316 0.622 1.00 97.62 82 ASN A CA 1
ATOM 634 C C . ASN A 1 82 ? -2.218 3.749 0.822 1.00 97.62 82 ASN A C 1
ATOM 636 O O . ASN A 1 82 ? -2.823 3.940 1.873 1.00 97.62 82 ASN A O 1
ATOM 640 N N . ASP A 1 83 ? -2.718 2.990 -0.146 1.00 96.88 83 ASP A N 1
ATOM 641 C CA . ASP A 1 83 ? -4.036 2.371 -0.061 1.00 96.88 83 ASP A CA 1
ATOM 642 C C . ASP A 1 83 ? -4.090 1.277 1.006 1.00 96.88 83 ASP A C 1
ATOM 644 O O . ASP A 1 83 ? -5.074 1.203 1.744 1.00 96.88 83 ASP A O 1
ATOM 648 N N . GLY A 1 84 ? -3.008 0.512 1.176 1.00 97.31 84 GLY A N 1
ATOM 649 C CA . GLY A 1 84 ? -2.846 -0.409 2.299 1.00 97.31 84 GLY A CA 1
ATOM 650 C C . GLY A 1 84 ? -2.922 0.301 3.654 1.00 97.31 84 GLY A C 1
ATOM 651 O O . GLY A 1 84 ? -3.676 -0.126 4.526 1.00 97.31 84 GLY A O 1
ATOM 652 N N . TYR A 1 85 ? -2.218 1.426 3.824 1.00 96.44 85 TYR A N 1
ATOM 653 C CA . TYR A 1 85 ? -2.296 2.226 5.053 1.00 96.44 85 TYR A CA 1
ATOM 654 C C . TYR A 1 85 ? -3.691 2.813 5.282 1.00 96.44 85 TYR A C 1
ATOM 656 O O . TYR A 1 85 ? -4.199 2.756 6.399 1.00 96.44 85 TYR A O 1
ATOM 664 N N . LYS A 1 86 ? -4.347 3.331 4.237 1.00 97.38 86 LYS A N 1
ATOM 665 C CA . LYS A 1 86 ? -5.726 3.834 4.334 1.00 97.38 86 LYS A CA 1
ATOM 666 C C . LYS A 1 86 ? -6.721 2.736 4.689 1.00 97.38 86 LYS A C 1
ATOM 668 O O . LYS A 1 86 ? -7.711 3.014 5.358 1.00 97.38 86 LYS A O 1
ATOM 673 N N . LEU A 1 87 ? -6.535 1.520 4.180 1.00 97.38 87 LEU A N 1
ATOM 674 C CA . LEU A 1 87 ? -7.381 0.384 4.537 1.00 97.38 87 LEU A CA 1
ATOM 675 C C . LEU A 1 87 ? -7.167 0.012 6.004 1.00 97.38 87 LEU A C 1
ATOM 677 O O . LEU A 1 87 ? -8.135 -0.048 6.751 1.00 97.38 87 LEU A O 1
ATOM 681 N N . LEU A 1 88 ? -5.911 -0.135 6.428 1.00 97.50 88 LEU A N 1
ATOM 682 C CA . LEU A 1 88 ? -5.575 -0.452 7.813 1.00 97.50 88 LEU A CA 1
ATOM 683 C C . LEU A 1 88 ? -6.135 0.586 8.793 1.00 97.50 88 LEU A C 1
ATOM 685 O O . LEU A 1 88 ? -6.697 0.214 9.817 1.00 97.50 88 LEU A O 1
ATO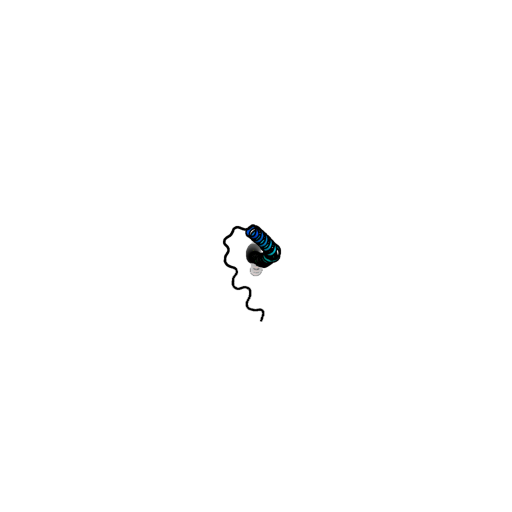M 689 N N . GLU A 1 89 ? -6.013 1.875 8.476 1.00 97.38 89 GLU A N 1
ATOM 690 C CA . GLU A 1 89 ? -6.535 2.939 9.334 1.00 97.38 89 GLU A CA 1
ATOM 691 C C . GLU A 1 89 ? -8.067 2.932 9.387 1.00 97.38 89 GLU A C 1
ATOM 693 O O . GLU A 1 89 ? -8.647 3.093 10.458 1.00 97.38 89 GLU A O 1
ATOM 698 N N . ARG A 1 90 ? -8.740 2.679 8.256 1.00 97.31 90 ARG A N 1
ATOM 699 C CA . ARG A 1 90 ? -10.205 2.544 8.220 1.00 97.31 90 ARG A CA 1
ATOM 700 C C . ARG A 1 90 ? -10.690 1.376 9.070 1.00 97.31 90 ARG A C 1
ATOM 702 O O . ARG A 1 90 ? -11.579 1.576 9.891 1.00 97.31 90 ARG A O 1
ATOM 709 N N . GLU A 1 91 ? -10.082 0.205 8.917 1.00 97.50 91 GLU A N 1
ATOM 710 C CA . GLU A 1 91 ? -10.412 -0.983 9.713 1.00 97.50 91 GLU A CA 1
ATOM 711 C C . GLU A 1 91 ? -10.123 -0.756 11.199 1.00 97.50 91 GLU A C 1
ATOM 713 O O . GLU A 1 91 ? -10.927 -1.106 12.060 1.00 97.50 91 GLU A O 1
ATOM 718 N N . ARG A 1 92 ? -9.007 -0.095 11.524 1.00 97.62 92 ARG A N 1
ATOM 719 C CA . ARG A 1 92 ? -8.667 0.251 12.907 1.00 97.62 92 ARG A CA 1
ATOM 720 C C . ARG A 1 92 ? -9.699 1.190 13.527 1.00 97.62 92 ARG A C 1
ATOM 722 O O . ARG A 1 92 ? -10.114 0.962 14.660 1.00 97.62 92 ARG A O 1
ATOM 729 N N . LEU A 1 93 ? -10.103 2.238 12.811 1.00 97.62 93 LEU A N 1
ATOM 730 C CA . LEU A 1 93 ? -11.117 3.180 13.283 1.00 97.62 93 LEU A CA 1
ATOM 731 C C . LEU A 1 93 ? -12.492 2.518 13.412 1.00 97.62 93 LEU A C 1
ATOM 733 O O . LEU A 1 93 ? -13.192 2.793 14.383 1.00 97.62 93 LEU A O 1
ATOM 737 N N . ALA A 1 94 ? -12.864 1.641 12.477 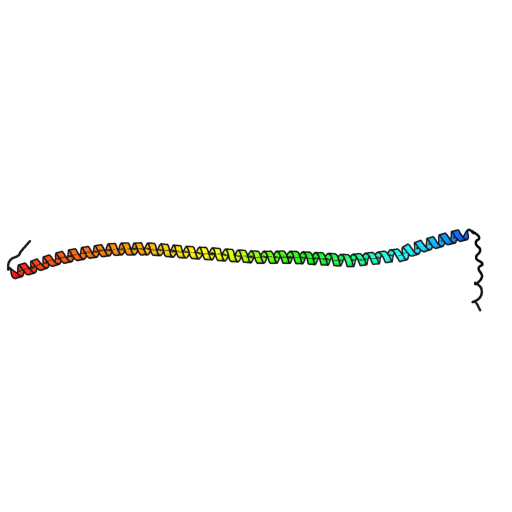1.00 97.25 94 ALA A N 1
ATOM 738 C CA . ALA A 1 94 ? -14.094 0.859 12.559 1.00 97.25 94 ALA A CA 1
ATOM 739 C C . ALA A 1 94 ? -14.085 -0.053 13.794 1.00 97.25 94 ALA A C 1
ATOM 741 O O . ALA A 1 94 ? -14.980 0.043 14.624 1.00 97.25 94 ALA A O 1
ATOM 742 N N . ALA A 1 95 ? -13.016 -0.826 14.001 1.00 96.94 95 ALA A N 1
ATOM 743 C CA . ALA A 1 95 ? -12.879 -1.702 15.163 1.00 96.94 95 ALA A CA 1
ATOM 744 C C . ALA A 1 95 ? -12.889 -0.940 16.501 1.00 96.94 95 ALA A C 1
ATOM 746 O O . ALA A 1 95 ? -13.412 -1.439 17.498 1.00 96.94 95 ALA A O 1
ATOM 747 N N . LEU A 1 96 ? -12.306 0.264 16.549 1.00 97.50 96 LEU A N 1
ATOM 748 C CA . LEU A 1 96 ? -12.362 1.115 17.740 1.00 97.50 96 LEU A CA 1
ATOM 749 C C . LEU A 1 96 ? -13.786 1.598 18.026 1.00 97.50 96 LEU A C 1
ATOM 751 O O . LEU A 1 96 ? -14.216 1.512 19.173 1.00 97.50 96 LEU A O 1
ATOM 755 N N . ARG A 1 97 ? -14.515 2.047 16.998 1.00 97.62 97 ARG A N 1
ATOM 756 C CA . ARG A 1 97 ? -15.917 2.469 17.131 1.00 97.62 97 ARG A CA 1
ATOM 757 C C . ARG A 1 97 ? -16.812 1.315 17.555 1.00 97.62 97 ARG A C 1
ATOM 759 O O . ARG A 1 97 ? -17.507 1.445 18.550 1.00 97.62 97 ARG A O 1
ATOM 766 N N . ASP A 1 98 ? -16.702 0.166 16.896 1.00 97.56 98 ASP A N 1
ATOM 767 C CA . ASP A 1 98 ? -17.476 -1.029 17.243 1.00 97.56 98 ASP A CA 1
ATOM 768 C C . ASP A 1 98 ? -17.229 -1.446 18.697 1.00 97.56 98 ASP A C 1
ATOM 770 O O . ASP A 1 98 ? -18.156 -1.800 19.425 1.00 97.56 98 ASP A O 1
ATOM 774 N N . ARG A 1 99 ? -15.974 -1.368 19.158 1.00 97.25 99 ARG A N 1
ATOM 775 C CA . ARG A 1 99 ? -15.631 -1.641 20.556 1.00 97.25 99 ARG A CA 1
ATOM 776 C C . ARG A 1 99 ? -16.252 -0.620 21.507 1.00 97.25 99 ARG A C 1
ATOM 778 O O . ARG A 1 99 ? -16.735 -1.009 22.570 1.00 97.25 99 ARG A O 1
ATOM 785 N N . GLU A 1 100 ? -16.189 0.667 21.183 1.00 97.38 100 GLU A N 1
ATOM 786 C CA . GLU A 1 100 ? -16.800 1.724 21.996 1.00 97.38 100 GLU A CA 1
ATOM 787 C C . GLU A 1 100 ? -18.320 1.554 22.076 1.00 97.38 100 GLU A C 1
ATOM 789 O O . GLU A 1 100 ? -18.868 1.595 23.179 1.00 97.38 100 GLU A O 1
ATOM 794 N N . ASP A 1 101 ? -18.969 1.254 20.953 1.00 97.50 101 ASP A N 1
ATOM 795 C CA . ASP A 1 101 ? -20.408 1.015 20.857 1.00 97.50 101 ASP A CA 1
ATOM 796 C C . ASP A 1 101 ? -20.825 -0.225 21.657 1.00 97.50 101 ASP A C 1
ATOM 798 O O . ASP A 1 101 ? -21.775 -0.168 22.439 1.00 97.50 101 ASP A O 1
ATOM 802 N N . GLN A 1 102 ? -20.076 -1.329 21.559 1.00 97.56 102 GLN A N 1
ATOM 803 C CA . GLN A 1 102 ? -20.316 -2.533 22.366 1.00 97.56 102 GLN A CA 1
ATOM 804 C C . GLN A 1 102 ? -20.168 -2.262 23.865 1.00 97.56 102 GLN A C 1
ATOM 806 O O . GLN A 1 102 ? -20.991 -2.707 24.665 1.00 97.56 102 GLN A O 1
ATOM 811 N N . ILE A 1 103 ? -19.134 -1.517 24.268 1.00 97.62 103 ILE A N 1
ATOM 812 C CA . ILE A 1 103 ? -18.930 -1.152 25.674 1.00 97.62 103 ILE A CA 1
ATOM 813 C C . ILE A 1 103 ? -20.058 -0.236 26.158 1.00 97.62 103 ILE A C 1
ATOM 815 O O . ILE A 1 103 ? -20.518 -0.388 27.290 1.00 97.62 103 ILE A O 1
ATOM 819 N N . ALA A 1 104 ? -20.494 0.720 25.339 1.00 97.62 104 ALA A N 1
ATOM 820 C CA . ALA A 1 104 ? -21.588 1.622 25.675 1.00 97.62 104 ALA A CA 1
ATOM 821 C C . ALA A 1 104 ? -22.914 0.865 25.827 1.00 97.62 104 ALA A C 1
ATOM 823 O O . ALA A 1 104 ? -23.601 1.052 26.832 1.00 97.62 104 ALA A O 1
ATOM 824 N N . ALA A 1 105 ? -23.228 -0.036 24.892 1.00 97.38 105 ALA A N 1
ATOM 825 C CA . ALA A 1 105 ? -24.410 -0.889 24.945 1.00 97.38 105 ALA A CA 1
ATOM 826 C C . ALA A 1 105 ? -24.408 -1.780 26.195 1.00 97.38 105 ALA A C 1
ATOM 828 O O . ALA A 1 105 ? -25.372 -1.766 26.957 1.00 97.38 105 ALA A O 1
ATOM 829 N N . LEU A 1 106 ? -23.292 -2.462 26.478 1.00 97.38 106 LEU A N 1
ATOM 830 C CA . LEU A 1 106 ? -23.165 -3.310 27.665 1.00 97.38 106 LEU A CA 1
ATOM 831 C C . LEU A 1 106 ? -23.307 -2.507 28.966 1.00 97.38 106 LEU A C 1
ATOM 833 O O . LEU A 1 106 ? -23.915 -2.970 29.927 1.00 97.38 106 LEU A O 1
ATOM 837 N N . LYS A 1 107 ? -22.758 -1.288 29.020 1.00 97.19 107 LYS A N 1
ATOM 838 C CA . LYS A 1 107 ? -22.931 -0.401 30.180 1.00 97.19 107 LYS A CA 1
ATOM 839 C C . LYS A 1 107 ? -24.386 0.019 30.369 1.00 97.19 107 LYS A C 1
ATOM 841 O O . LYS A 1 107 ? -24.821 0.106 31.515 1.00 97.19 107 LYS A O 1
ATOM 846 N N . ALA A 1 108 ? -25.108 0.299 29.285 1.00 97.44 108 ALA A N 1
ATOM 847 C CA . ALA A 1 108 ? -26.523 0.647 29.346 1.00 97.44 108 ALA A CA 1
ATOM 848 C C . ALA A 1 108 ? -27.362 -0.538 29.848 1.00 97.44 108 ALA A C 1
ATOM 850 O O . ALA A 1 108 ? -28.137 -0.371 30.786 1.00 97.44 108 ALA A O 1
ATOM 851 N N . GLU A 1 109 ? -27.122 -1.736 29.312 1.00 97.06 109 GLU A N 1
ATOM 852 C CA . GLU A 1 109 ? -27.779 -2.972 29.750 1.00 97.06 109 GLU A CA 1
ATOM 853 C C . GLU A 1 109 ? -27.497 -3.265 31.231 1.00 97.06 109 GLU A C 1
ATOM 855 O O . GLU A 1 109 ? -28.414 -3.492 32.017 1.00 97.06 109 GLU A O 1
ATOM 860 N N . LEU A 1 110 ? -26.236 -3.165 31.666 1.00 97.12 110 LEU A N 1
ATOM 861 C CA . LEU A 1 110 ? -25.880 -3.331 33.078 1.00 97.12 110 LEU A CA 1
ATOM 862 C C . LEU A 1 110 ? -26.548 -2.287 33.978 1.00 97.12 110 LEU A C 1
ATOM 864 O O . LEU A 1 110 ? -26.944 -2.612 35.097 1.00 97.12 110 LEU A O 1
ATOM 868 N N . ALA A 1 111 ? -26.666 -1.037 33.527 1.00 96.81 111 ALA A N 1
ATOM 869 C CA . ALA A 1 111 ? -27.339 0.005 34.293 1.00 96.81 111 ALA A CA 1
ATOM 870 C C . ALA A 1 111 ? -28.835 -0.299 34.471 1.00 96.81 111 ALA A C 1
ATOM 872 O O . ALA A 1 111 ? -29.361 -0.095 35.566 1.00 96.81 111 ALA A O 1
ATOM 873 N N . GLU A 1 112 ? -29.491 -0.827 33.435 1.00 96.94 112 GLU A N 1
ATOM 874 C CA . GLU A 1 112 ? -30.884 -1.276 33.488 1.00 96.94 112 GLU A CA 1
ATOM 875 C C . GLU A 1 112 ? -31.054 -2.460 34.448 1.00 96.94 112 GLU A C 1
ATOM 877 O O . GLU A 1 112 ? -31.869 -2.387 35.367 1.00 96.94 112 GLU A O 1
ATOM 882 N N . VAL A 1 113 ? -30.206 -3.488 34.335 1.00 97.00 113 VAL A N 1
ATOM 883 C CA . VAL A 1 113 ? -30.215 -4.652 35.239 1.00 97.00 113 VAL A CA 1
ATOM 884 C C . VAL A 1 113 ? -30.006 -4.232 36.697 1.00 97.00 113 VAL A C 1
ATOM 886 O O . VAL A 1 113 ? -30.703 -4.706 37.593 1.00 97.00 113 VAL A O 1
ATOM 889 N N . ILE A 1 114 ? -29.072 -3.314 36.965 1.00 97.19 114 ILE A N 1
ATOM 890 C CA . ILE A 1 114 ? -28.833 -2.802 38.322 1.00 97.19 114 ILE A CA 1
ATOM 891 C C . ILE A 1 114 ? -30.043 -2.010 38.834 1.00 97.19 114 ILE A C 1
ATOM 893 O O . ILE A 1 114 ? -30.360 -2.087 40.024 1.00 97.19 114 ILE A O 1
ATOM 897 N N . ALA A 1 115 ? -30.697 -1.221 37.980 1.00 96.75 115 ALA A N 1
ATOM 898 C CA . ALA A 1 115 ? -31.883 -0.461 38.360 1.00 96.75 115 ALA A CA 1
ATOM 899 C C . ALA A 1 115 ? -33.054 -1.389 38.715 1.00 96.75 115 ALA A C 1
ATOM 901 O O . ALA A 1 115 ? -33.686 -1.190 39.756 1.00 96.75 115 ALA A O 1
ATOM 902 N N . ASP A 1 116 ? -33.278 -2.428 37.911 1.00 96.50 116 ASP A N 1
ATOM 903 C CA . ASP A 1 116 ? -34.315 -3.435 38.137 1.00 96.50 116 ASP A CA 1
ATOM 904 C C . ASP A 1 116 ? -34.065 -4.218 39.435 1.00 96.50 116 ASP A C 1
ATOM 906 O O . ASP A 1 116 ? -34.898 -4.221 40.344 1.00 96.50 116 ASP A O 1
ATOM 910 N N . GLN A 1 117 ? -32.846 -4.742 39.622 1.00 96.50 117 GLN A N 1
ATOM 911 C CA . GLN A 1 117 ? -32.471 -5.452 40.850 1.00 96.50 117 GLN A CA 1
ATOM 912 C C . GLN A 1 117 ? -32.584 -4.581 42.107 1.00 96.50 117 GLN A C 1
ATOM 914 O O . GLN A 1 117 ? -32.980 -5.069 43.167 1.00 96.50 117 GLN A O 1
ATOM 919 N N . LYS A 1 118 ? -32.263 -3.282 42.022 1.00 96.50 118 LYS A N 1
ATOM 920 C CA . LYS A 1 118 ? -32.485 -2.347 43.138 1.00 96.50 118 LYS A CA 1
ATOM 921 C C . LYS A 1 118 ? -33.971 -2.171 43.445 1.00 96.50 118 LYS A C 1
ATOM 923 O O . LYS A 1 118 ? -34.336 -2.112 44.620 1.00 96.50 118 LYS A O 1
ATOM 928 N N . GLY A 1 119 ? -34.818 -2.084 42.420 1.00 96.44 119 GLY A N 1
ATOM 929 C CA . GLY A 1 119 ? -36.271 -2.008 42.577 1.00 96.44 119 GLY A CA 1
ATOM 930 C C . GLY A 1 119 ? -36.840 -3.246 43.269 1.00 96.44 119 GLY A C 1
ATOM 931 O O . GLY A 1 119 ? -37.622 -3.129 44.220 1.00 96.44 119 GLY A O 1
ATOM 932 N N . ASP A 1 120 ? -36.385 -4.421 42.847 1.00 95.94 120 ASP A N 1
ATOM 933 C CA . ASP A 1 120 ? -36.746 -5.710 43.429 1.00 95.94 120 ASP A CA 1
ATOM 934 C C . ASP A 1 120 ? -36.297 -5.834 44.886 1.00 95.94 120 ASP A C 1
ATOM 936 O O . ASP A 1 120 ? -37.090 -6.216 45.751 1.00 95.94 120 ASP A O 1
ATOM 940 N N . LEU A 1 121 ? -35.062 -5.433 45.187 1.00 96.88 121 LEU A N 1
ATOM 941 C CA . LEU A 1 121 ? -34.522 -5.451 46.544 1.00 96.88 121 LEU A CA 1
ATOM 942 C C . LEU A 1 121 ? -35.309 -4.523 47.481 1.00 96.88 121 LEU A C 1
ATOM 944 O O . LEU A 1 121 ? -35.606 -4.886 48.621 1.00 96.88 121 LEU A O 1
ATOM 948 N N . GLU A 1 122 ? -35.719 -3.348 47.001 1.00 96.25 122 GLU A N 1
ATOM 949 C CA . GLU A 1 122 ? -36.575 -2.442 47.769 1.00 96.25 122 GLU A CA 1
ATOM 950 C C . GLU A 1 122 ? -38.001 -2.991 47.964 1.00 96.25 122 GLU A C 1
ATOM 952 O O . GLU A 1 122 ? -38.583 -2.780 49.033 1.00 96.25 122 GLU A O 1
ATOM 957 N N . ARG A 1 123 ? -38.575 -3.738 47.002 1.00 96.62 123 ARG A N 1
ATOM 958 C CA . ARG A 1 123 ? -39.838 -4.476 47.234 1.00 96.62 123 ARG A CA 1
ATOM 959 C C . ARG A 1 123 ? -39.668 -5.536 48.317 1.00 96.62 123 ARG A C 1
ATOM 961 O O . ARG A 1 123 ? -40.418 -5.513 49.292 1.00 96.62 123 ARG A O 1
ATOM 968 N N . GLN A 1 124 ? -38.662 -6.401 48.188 1.00 95.69 124 GLN A N 1
ATOM 969 C CA . GLN A 1 124 ? -38.394 -7.482 49.144 1.00 95.69 124 GLN A CA 1
ATOM 970 C C . GLN A 1 124 ? -38.174 -6.940 50.560 1.00 95.69 124 GLN A C 1
ATOM 972 O O . GLN A 1 124 ? -38.699 -7.481 51.532 1.00 95.69 124 GLN A O 1
ATOM 977 N N . LYS A 1 125 ? -37.460 -5.818 50.693 1.00 96.69 125 LYS A N 1
ATOM 978 C CA . LYS A 1 125 ? -37.260 -5.132 51.974 1.00 96.69 125 LYS A CA 1
ATOM 979 C C . LYS A 1 125 ? -38.574 -4.649 52.593 1.00 96.69 125 LYS A C 1
ATOM 981 O O . LYS A 1 125 ? -38.762 -4.798 53.802 1.00 96.69 125 LYS A O 1
ATOM 986 N N . ARG A 1 126 ? -39.484 -4.071 51.798 1.00 96.25 126 ARG A N 1
ATOM 987 C CA . ARG A 1 126 ? -40.813 -3.649 52.280 1.00 96.25 126 ARG A CA 1
ATOM 988 C C . ARG A 1 126 ? -41.653 -4.846 52.717 1.00 96.25 126 ARG A C 1
ATOM 990 O O . ARG A 1 126 ? -42.233 -4.802 53.798 1.00 96.25 126 ARG A O 1
ATOM 997 N N . GLU A 1 127 ? -41.676 -5.913 51.925 1.00 95.94 127 GLU A N 1
ATOM 998 C CA . GLU A 1 127 ? -42.390 -7.154 52.249 1.00 95.94 127 GLU A CA 1
ATOM 999 C C . GLU A 1 127 ? -41.870 -7.793 53.540 1.00 95.94 127 GLU A C 1
ATOM 1001 O O . GLU A 1 127 ? -42.654 -8.074 54.448 1.00 95.94 127 GLU A O 1
ATOM 1006 N N . ALA A 1 128 ? -40.549 -7.934 53.674 1.00 95.19 128 ALA A N 1
ATOM 1007 C CA . ALA A 1 128 ? -39.922 -8.462 54.879 1.00 95.19 128 ALA A CA 1
ATOM 1008 C C . ALA A 1 128 ? -40.260 -7.614 56.114 1.00 95.19 128 ALA A C 1
ATOM 1010 O O . ALA A 1 128 ? -40.581 -8.160 57.168 1.00 95.19 128 ALA A O 1
ATOM 1011 N N . ARG A 1 129 ? -40.249 -6.279 55.987 1.00 95.94 129 ARG A N 1
ATOM 1012 C CA . ARG A 1 129 ? -40.599 -5.368 57.086 1.00 95.94 129 ARG A CA 1
ATOM 1013 C C . ARG A 1 129 ? -42.055 -5.526 57.526 1.00 95.94 129 ARG A C 1
ATOM 1015 O O . ARG A 1 129 ? -42.301 -5.646 58.722 1.00 95.94 129 ARG A O 1
ATOM 1022 N N . MET A 1 130 ? -42.997 -5.593 56.583 1.00 95.56 130 MET A N 1
ATOM 1023 C CA . MET A 1 130 ? -44.413 -5.839 56.890 1.00 95.56 130 MET A CA 1
ATOM 1024 C C . MET A 1 130 ? -44.617 -7.200 57.571 1.00 95.56 130 MET A C 1
ATOM 1026 O O . MET A 1 130 ? -45.353 -7.297 58.552 1.00 95.56 130 MET A O 1
ATOM 1030 N N . ALA A 1 131 ? -43.931 -8.245 57.098 1.00 94.81 131 ALA A N 1
ATOM 1031 C CA . ALA A 1 131 ? -43.988 -9.572 57.705 1.00 94.81 131 ALA A CA 1
ATOM 1032 C C . ALA A 1 131 ? -43.427 -9.581 59.139 1.00 94.81 131 ALA A C 1
ATOM 1034 O O . ALA A 1 131 ? -44.022 -10.189 60.031 1.00 94.81 131 AL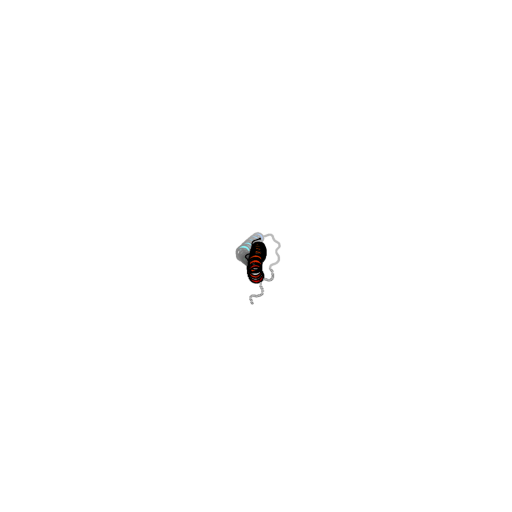A A O 1
ATOM 1035 N N . LEU A 1 132 ? -42.315 -8.878 59.383 1.00 94.62 132 LEU A N 1
ATOM 1036 C CA . LEU A 1 132 ? -41.730 -8.700 60.715 1.00 94.62 132 LEU A CA 1
ATOM 1037 C C . LEU A 1 132 ? -42.675 -7.955 61.661 1.00 94.62 132 LEU A C 1
ATOM 1039 O O . LEU A 1 132 ? -42.871 -8.408 62.785 1.00 94.62 132 LEU A O 1
ATOM 1043 N N . GLU A 1 133 ? -43.296 -6.861 61.216 1.00 94.06 133 GLU A N 1
ATOM 1044 C CA . GLU A 1 133 ? -44.266 -6.107 62.021 1.00 94.06 133 GLU A CA 1
ATOM 1045 C C . GLU A 1 133 ? -45.504 -6.952 62.361 1.00 94.06 133 GLU A C 1
ATOM 1047 O O . GLU A 1 133 ? -45.945 -6.971 63.513 1.00 94.06 133 GLU A O 1
ATOM 1052 N N . ALA A 1 134 ? -46.031 -7.716 61.399 1.00 93.81 134 ALA A N 1
ATOM 1053 C CA . ALA A 1 134 ? -47.149 -8.631 61.629 1.00 93.81 134 ALA A CA 1
ATOM 1054 C C . ALA A 1 134 ? -46.789 -9.766 62.606 1.00 93.81 134 ALA A C 1
ATOM 1056 O O . ALA A 1 134 ? -47.587 -10.112 63.479 1.00 93.81 134 ALA A O 1
ATOM 1057 N N . ASN A 1 135 ? -45.586 -10.336 62.491 1.00 92.19 135 ASN A N 1
ATOM 1058 C CA . ASN A 1 135 ? -45.097 -11.365 63.412 1.00 92.19 135 ASN A CA 1
ATOM 1059 C C . ASN A 1 135 ? -44.835 -10.799 64.815 1.00 92.19 135 ASN A C 1
ATOM 1061 O O . ASN A 1 135 ? -45.145 -11.464 65.801 1.00 92.19 135 ASN A O 1
ATOM 1065 N N . ALA A 1 136 ? -44.318 -9.571 64.918 1.00 93.00 136 ALA A N 1
ATOM 1066 C CA . ALA A 1 136 ? -44.103 -8.894 66.193 1.00 93.00 136 ALA A CA 1
ATOM 1067 C C . ALA A 1 136 ? -45.426 -8.634 66.928 1.00 93.00 136 ALA A C 1
ATOM 1069 O O . ALA A 1 136 ? -45.507 -8.902 68.125 1.00 93.00 136 ALA A O 1
ATOM 1070 N N . ARG A 1 137 ? -46.479 -8.192 66.218 1.00 91.00 137 ARG A N 1
ATOM 1071 C CA . ARG A 1 137 ? -47.835 -8.057 66.787 1.00 91.00 137 ARG A CA 1
ATOM 1072 C C . ARG A 1 137 ? -48.364 -9.394 67.306 1.00 91.00 137 ARG A C 1
ATOM 1074 O O . ARG A 1 137 ? -48.740 -9.479 68.470 1.00 91.00 137 ARG A O 1
ATOM 1081 N N . ARG A 1 138 ? -48.280 -10.455 66.493 1.00 90.94 138 ARG A N 1
ATOM 1082 C CA . ARG A 1 138 ? -48.690 -11.813 66.898 1.00 90.94 138 ARG A CA 1
ATOM 1083 C C . ARG A 1 138 ? -47.942 -12.311 68.139 1.00 90.94 138 ARG A C 1
ATOM 1085 O O . ARG A 1 138 ? -48.553 -12.893 69.029 1.00 90.94 138 ARG A O 1
ATOM 1092 N N . LEU A 1 139 ? -46.630 -12.079 68.218 1.00 88.88 139 LEU A N 1
ATOM 1093 C CA . LEU A 1 139 ? -45.824 -12.429 69.393 1.00 88.88 139 LEU A CA 1
ATOM 1094 C C . LEU A 1 139 ? -46.217 -11.608 70.627 1.00 88.88 139 LEU A C 1
ATOM 1096 O O . LEU A 1 139 ? -46.316 -12.167 71.716 1.00 88.88 139 LEU A O 1
ATOM 1100 N N . ALA A 1 140 ? -46.472 -10.307 70.470 1.00 88.75 140 ALA A N 1
ATOM 1101 C CA . ALA A 1 140 ? -46.922 -9.446 71.559 1.00 88.75 140 ALA A CA 1
ATOM 1102 C C . ALA A 1 140 ? -48.297 -9.872 72.106 1.00 88.75 140 ALA A C 1
ATOM 1104 O O . ALA A 1 140 ? -48.473 -9.915 73.322 1.00 88.75 140 ALA A O 1
ATOM 1105 N N . GLU A 1 141 ? -49.239 -10.257 71.241 1.00 87.75 141 GLU A N 1
ATOM 1106 C CA . GLU A 1 141 ? -50.538 -10.827 71.634 1.00 87.75 141 GLU A CA 1
ATOM 1107 C C . GLU A 1 141 ? -50.376 -12.150 72.403 1.00 87.75 141 GLU A C 1
ATOM 1109 O O . GLU A 1 141 ? -50.996 -12.354 73.451 1.00 87.75 141 GLU A O 1
ATOM 1114 N N . LEU A 1 142 ? -49.495 -13.037 71.930 1.00 86.31 142 LEU A N 1
ATOM 1115 C CA . LEU A 1 142 ? -49.165 -14.303 72.595 1.00 86.31 142 LEU A CA 1
ATOM 1116 C C . LEU A 1 142 ? -48.586 -14.082 73.998 1.00 86.31 142 LEU A C 1
ATOM 1118 O O . LEU A 1 142 ? -49.040 -14.697 74.960 1.00 86.31 142 LEU A O 1
ATOM 1122 N N . ILE A 1 143 ? -47.622 -13.171 74.134 1.00 85.44 143 ILE A N 1
ATOM 1123 C CA . ILE A 1 143 ? -47.012 -12.847 75.430 1.00 85.44 143 ILE A CA 1
ATOM 1124 C C . ILE A 1 143 ? -48.036 -12.167 76.349 1.00 85.44 143 ILE A C 1
ATOM 1126 O O . ILE A 1 143 ? -48.163 -12.540 77.515 1.00 85.44 143 ILE A O 1
ATOM 1130 N N . GLY A 1 144 ? -48.801 -11.202 75.831 1.00 83.88 144 GLY A N 1
ATOM 1131 C CA . GLY A 1 144 ? -49.821 -10.479 76.590 1.00 83.88 144 GLY A CA 1
ATOM 1132 C C . GLY A 1 144 ? -50.915 -11.401 77.124 1.00 83.88 144 GLY A C 1
ATOM 1133 O O . GLY A 1 144 ? -51.249 -11.335 78.305 1.00 83.88 144 GLY A O 1
ATOM 1134 N N . SER A 1 145 ? -51.422 -12.311 76.290 1.00 80.12 145 SER A N 1
ATOM 1135 C CA . SER A 1 145 ? -52.419 -13.305 76.703 1.00 80.12 145 SER A CA 1
ATOM 1136 C C . SER A 1 145 ? -51.882 -14.292 77.747 1.00 80.12 145 SER A C 1
ATOM 1138 O O . SER A 1 145 ? -52.614 -14.642 78.675 1.00 80.12 145 SER A O 1
ATOM 1140 N N . HIS A 1 146 ? -50.605 -14.684 77.659 1.00 82.06 146 HIS A N 1
ATOM 1141 C CA . HIS A 1 146 ? -49.969 -15.561 78.644 1.00 82.06 146 HIS A CA 1
ATOM 1142 C C . HIS A 1 146 ? -49.772 -14.878 80.008 1.00 82.06 146 HIS A C 1
ATOM 1144 O O . HIS A 1 146 ? -49.994 -15.503 81.041 1.00 82.06 146 HIS A O 1
ATOM 1150 N N . ILE A 1 147 ? -49.411 -13.589 80.029 1.00 79.81 147 ILE A N 1
ATOM 1151 C CA . ILE A 1 147 ? -49.201 -12.827 81.274 1.00 79.81 147 ILE A CA 1
ATOM 1152 C C . ILE A 1 147 ? -50.531 -12.444 81.945 1.00 79.81 147 ILE A C 1
ATOM 1154 O O . ILE A 1 147 ? -50.635 -12.482 83.169 1.00 79.81 147 ILE A O 1
ATOM 1158 N N . LEU A 1 148 ? -51.554 -12.066 81.170 1.00 71.94 148 LEU A N 1
ATOM 1159 C CA . LEU A 1 148 ? -52.830 -11.559 81.701 1.00 71.94 148 LEU A CA 1
ATOM 1160 C C . LEU A 1 148 ? -53.890 -12.645 81.945 1.00 71.94 148 LEU A C 1
ATOM 1162 O O . LEU A 1 148 ? -54.958 -12.328 82.468 1.00 71.94 148 LEU A O 1
ATOM 1166 N N . GLY A 1 149 ? -53.624 -13.905 81.583 1.00 63.59 149 GLY A N 1
ATOM 1167 C CA . GLY A 1 149 ? -54.526 -15.040 81.826 1.00 63.59 149 GLY A CA 1
ATOM 1168 C C . GLY A 1 149 ? -55.864 -14.972 81.073 1.00 63.59 149 GLY A C 1
ATOM 1169 O O . GLY A 1 149 ? -56.777 -15.742 81.363 1.00 63.59 149 GLY A O 1
ATOM 1170 N N . ARG A 1 150 ? -55.998 -14.044 80.117 1.00 61.72 150 ARG A N 1
ATOM 1171 C CA . ARG A 1 150 ? -57.172 -13.847 79.254 1.00 61.72 150 ARG A CA 1
ATOM 1172 C C . ARG A 1 150 ? -56.727 -13.348 77.883 1.00 61.72 150 ARG A C 1
ATOM 1174 O O . ARG A 1 150 ? -55.781 -12.568 77.788 1.00 61.72 150 ARG A O 1
ATOM 1181 N N . SER A 1 151 ? -57.405 -13.792 76.826 1.00 53.47 151 SER A N 1
ATOM 1182 C CA . SER A 1 151 ? -57.112 -13.376 75.452 1.00 53.47 151 SER A CA 1
ATOM 1183 C C . SER A 1 151 ? -57.356 -11.877 75.288 1.00 53.47 151 SER A C 1
ATOM 1185 O O . SER A 1 151 ? -58.450 -11.393 75.582 1.00 53.47 151 SER A O 1
ATOM 1187 N N . ILE A 1 152 ? -56.346 -11.154 74.814 1.00 55.31 152 ILE A N 1
ATOM 1188 C CA . ILE A 1 152 ? -56.454 -9.737 74.478 1.00 55.31 152 ILE A CA 1
ATOM 1189 C C . ILE A 1 152 ? -56.416 -9.664 72.960 1.00 55.31 152 ILE A C 1
ATOM 1191 O O . ILE A 1 152 ? -55.451 -10.109 72.345 1.00 55.31 152 ILE A O 1
ATOM 1195 N N . THR A 1 153 ? -57.484 -9.146 72.373 1.00 45.19 153 THR A N 1
ATOM 1196 C CA . THR A 1 153 ? -57.581 -8.868 70.942 1.00 45.19 153 THR A CA 1
ATOM 1197 C C . THR A 1 153 ? -57.666 -7.352 70.819 1.00 45.19 153 THR A C 1
ATOM 1199 O O . THR A 1 153 ? -58.555 -6.752 71.427 1.00 45.19 153 THR A O 1
ATOM 1202 N N . ALA A 1 154 ? -56.720 -6.739 70.112 1.00 48.28 154 ALA A N 1
ATOM 1203 C CA . ALA A 1 154 ? -56.712 -5.315 69.783 1.00 48.28 154 ALA A CA 1
ATOM 1204 C C . ALA A 1 154 ? -56.404 -5.149 68.296 1.00 48.28 154 ALA A C 1
ATOM 1206 O O . ALA A 1 154 ? -55.431 -5.783 67.835 1.00 48.28 154 ALA A O 1
#

Foldseek 3Di:
DPDPDPPDPDPPPDPDCVVVVVVVVVVVVVVCCCVVPVVVVVVVVVVVVCVVVVVVVVVVVVVVVVVVVVVVVVVVVVVVVVVVVVVVVVVVVVVVVVVVVVVVVVVVVVVVVVVVVVVVVVVVVVVVVVVVVVVVVVVVQVVVCVVVVHRDDD

Radius of gyration: 63.2 Å; chains: 1; bounding box: 129×40×163 Å

Sequence (154 aa):
MVILALAESSIQLVPDGTLLLHFVLVLVMVVVVNSVLLGPINRILAERDRRTKGSLSEAEQLMASAREMMRSWERGLREARNDGYKLLERERLAALRDREDQIAALKAELAEVIADQKGDLERQKREARMALEANARRLAELIGSHILGRSITA

Secondary structure (DSSP, 8-state):
--SSS-S---------THHHHHHHHHHHHHHHHIIIIIHHHHHHHHHHHHHHHHHHHHHHHHHHHHHHHHHHHHHHHHHHHHHHHHHHHHHHHHHHHHHHHHHHHHHHHHHHHHHHHHHHHHHHHHHHHHHHHHHHHHHHHHHHHHHHSS----

pLDDT: mean 86.93, std 15.65, range [37.53, 97.62]